Protein AF-H6WQH8-F1 (afdb_monomer)

Sequence (105 aa):
RYPVLLTPTEKQMARDVCSAFRQMVCGFDLLRCDGRSYVCDVNGWSFVKNSYKYYDDAACILRKIFLDAKAPHLSSTIPPTLPWKSKEPDQSTEGLTRQGSGIIG

Secondary structure (DSSP, 8-state):
----PPPHHHHHHHHHHHHHHT-SS-EEEEEEETTEEEEEEEEES---SS-HHHHHHHHHHHHHHHHHHH-HHHHTTS-SS-TTGGGS-----------------

InterPro domains:
  IPR037446 Histidine acid phosphatase, VIP1 family [PTHR12750] (1-88)

Foldseek 3Di:
DDDDDDDPVVVVVVVCLCVVVVAPAWDWDWDADPNDIDTDGTPGHDADPPDPVRVQVVVLVVVLVCCVVPPVVVSVVPDSHDPVVVPDDDPPPDDDDDDDDDDDD

Organism: Lolium perenne (NCBI:txid4522)

pLDDT: mean 83.31, std 20.84, range [34.81, 98.25]

Solvent-accessible surface area (backbone atoms only — not comparable to full-atom values): 7019 Å² total; per-residue (Å²): 134,82,91,80,82,75,51,76,67,54,49,49,50,52,52,50,51,29,61,75,70,71,30,96,52,56,34,67,43,76,48,78,56,96,96,40,77,42,81,78,46,77,73,37,81,56,79,88,76,97,41,69,69,56,54,52,54,50,50,38,51,52,51,48,55,51,24,57,74,75,37,50,81,49,48,81,69,49,74,78,70,59,85,79,66,80,74,65,83,84,78,77,82,77,82,85,81,89,78,88,75,88,86,80,136

Structure (mmCIF, N/CA/C/O backbone):
data_AF-H6WQH8-F1
#
_entry.id   AF-H6WQH8-F1
#
loop_
_atom_site.group_PDB
_atom_site.id
_atom_site.type_symbol
_atom_site.label_atom_id
_atom_site.label_alt_id
_atom_site.label_comp_id
_atom_site.label_asym_id
_atom_site.label_entity_id
_atom_site.label_seq_id
_atom_site.pdbx_PDB_ins_code
_atom_site.Cartn_x
_atom_site.Cartn_y
_atom_site.Cartn_z
_atom_site.occupancy
_atom_site.B_iso_or_equiv
_atom_site.auth_seq_id
_atom_site.auth_comp_id
_atom_site.auth_asym_id
_atom_site.auth_atom_id
_atom_site.pdbx_PDB_model_num
ATOM 1 N N . ARG A 1 1 ? -6.560 14.802 7.212 1.00 59.34 1 ARG A N 1
ATOM 2 C CA . ARG A 1 1 ? -6.558 13.388 7.670 1.00 59.34 1 ARG A CA 1
ATOM 3 C C . ARG A 1 1 ? -5.519 13.268 8.772 1.00 59.34 1 ARG A C 1
ATOM 5 O O . ARG A 1 1 ? -4.443 13.823 8.598 1.00 59.34 1 ARG A O 1
ATOM 12 N N . TYR A 1 2 ? -5.845 12.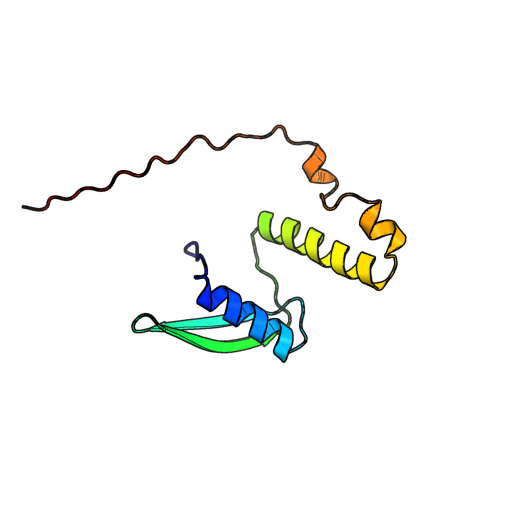605 9.879 1.00 70.31 2 TYR A N 1
ATOM 13 C CA . TYR A 1 2 ? -4.882 12.359 10.953 1.00 70.31 2 TYR A CA 1
ATOM 14 C C . TYR A 1 2 ? -3.837 11.326 10.512 1.00 70.31 2 TYR A C 1
ATOM 16 O O . TYR A 1 2 ? -4.180 10.430 9.734 1.00 70.31 2 TYR A O 1
ATOM 24 N N . PRO A 1 3 ? -2.576 11.445 10.960 1.00 82.00 3 PRO A N 1
ATOM 25 C CA . PRO A 1 3 ? -1.567 10.434 10.687 1.00 82.00 3 PRO A CA 1
ATOM 26 C C . PRO A 1 3 ? -1.977 9.116 11.348 1.00 82.00 3 PRO A C 1
ATOM 28 O O . PRO A 1 3 ? -2.326 9.079 12.527 1.00 82.00 3 PRO A O 1
ATOM 31 N N . VAL A 1 4 ? -1.940 8.031 10.578 1.00 90.44 4 VAL A N 1
ATOM 32 C CA . VAL A 1 4 ? -2.248 6.685 11.066 1.00 90.44 4 VAL A CA 1
ATOM 33 C C . VAL A 1 4 ? -0.998 5.835 10.934 1.00 90.44 4 VAL A C 1
ATOM 35 O O . VAL A 1 4 ? -0.466 5.661 9.840 1.00 90.44 4 VAL A O 1
ATOM 38 N N . LEU A 1 5 ? -0.546 5.287 12.058 1.00 94.12 5 LEU A N 1
ATOM 39 C CA . LEU A 1 5 ? 0.450 4.227 12.083 1.00 94.12 5 LEU A CA 1
ATOM 40 C C . LEU A 1 5 ? -0.273 2.891 12.257 1.00 94.12 5 LEU A C 1
ATOM 42 O O . LEU A 1 5 ? -1.145 2.749 13.120 1.00 94.12 5 LEU A O 1
ATOM 46 N N . LEU A 1 6 ? 0.071 1.926 11.407 1.00 96.00 6 LEU A N 1
ATOM 47 C CA . LEU A 1 6 ? -0.412 0.556 11.534 1.00 96.00 6 LEU A CA 1
ATOM 48 C C . LEU A 1 6 ? 0.352 -0.160 12.650 1.00 96.00 6 LEU A C 1
ATOM 50 O O . LEU A 1 6 ? 1.584 -0.079 12.729 1.00 96.00 6 LEU A O 1
ATOM 54 N N . THR A 1 7 ? -0.380 -0.896 13.478 1.00 96.88 7 THR A N 1
ATOM 55 C CA . THR A 1 7 ? 0.195 -1.8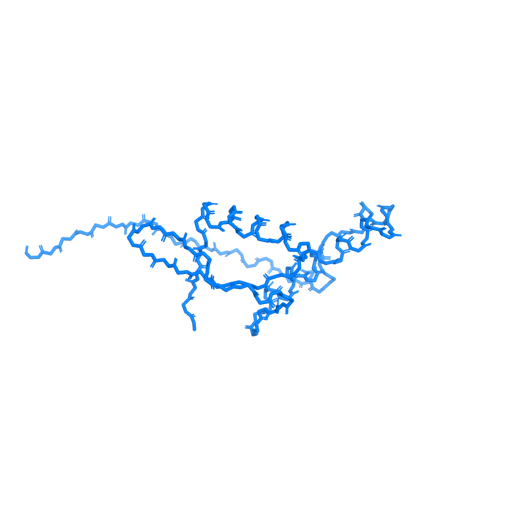43 14.441 1.00 96.88 7 THR A CA 1
ATOM 56 C C . THR A 1 7 ? 0.886 -3.006 13.710 1.00 96.88 7 THR A C 1
ATOM 58 O O . THR A 1 7 ? 0.644 -3.216 12.517 1.00 96.88 7 THR A O 1
ATOM 61 N N . PRO A 1 8 ? 1.743 -3.800 14.380 1.00 97.44 8 PRO A N 1
ATOM 62 C CA . PRO A 1 8 ? 2.341 -4.989 13.767 1.00 97.44 8 PRO A CA 1
ATOM 63 C C . PRO A 1 8 ? 1.302 -5.958 13.184 1.00 97.44 8 PRO A C 1
ATOM 65 O O . PRO A 1 8 ? 1.484 -6.444 12.069 1.00 97.44 8 PRO A O 1
ATOM 68 N N . THR A 1 9 ? 0.186 -6.164 13.888 1.00 97.06 9 THR A N 1
ATOM 69 C CA . THR A 1 9 ? -0.928 -7.003 13.427 1.00 97.06 9 THR A CA 1
ATOM 70 C C . THR A 1 9 ? -1.553 -6.451 12.150 1.00 97.06 9 THR A C 1
ATOM 72 O O . THR A 1 9 ? -1.711 -7.176 11.176 1.00 97.06 9 THR A O 1
ATOM 75 N N . GLU A 1 10 ? -1.838 -5.151 12.097 1.00 98.19 10 GLU A N 1
ATOM 76 C CA . GLU A 1 10 ? -2.435 -4.527 10.908 1.00 98.19 10 GLU A CA 1
ATOM 77 C C . GLU A 1 10 ? -1.477 -4.497 9.712 1.00 98.19 10 GLU A C 1
ATOM 79 O O . GLU A 1 10 ? -1.911 -4.600 8.567 1.00 98.19 10 GLU A O 1
ATOM 84 N N . LYS A 1 11 ? -0.163 -4.401 9.952 1.00 97.88 11 LYS A N 1
ATOM 85 C CA . LYS A 1 11 ? 0.849 -4.565 8.896 1.00 97.88 11 LYS A CA 1
ATOM 86 C C . LYS A 1 11 ? 0.842 -5.984 8.329 1.00 97.88 11 LYS A C 1
ATOM 88 O O . LYS A 1 11 ? 1.008 -6.146 7.122 1.00 97.88 11 LYS A O 1
ATOM 93 N N . GLN A 1 12 ? 0.652 -6.995 9.178 1.00 98.25 12 GLN A N 1
ATOM 94 C CA . GLN A 1 12 ? 0.497 -8.372 8.717 1.00 98.25 12 GLN A CA 1
ATOM 95 C C . GLN A 1 12 ? -0.796 -8.533 7.907 1.00 98.25 12 GLN A C 1
ATOM 97 O O . GLN A 1 12 ? -0.735 -9.055 6.801 1.00 98.25 12 GLN A O 1
ATOM 102 N N . MET A 1 13 ? -1.917 -7.963 8.366 1.00 98.25 13 MET A N 1
ATOM 103 C CA . MET A 1 13 ? -3.170 -7.937 7.595 1.00 98.25 13 MET A CA 1
ATOM 104 C C . MET A 1 13 ? -2.980 -7.290 6.215 1.00 98.25 13 MET A C 1
ATOM 106 O O . MET A 1 13 ? -3.429 -7.839 5.215 1.00 98.25 13 MET A O 1
ATOM 110 N N . ALA A 1 14 ? -2.263 -6.163 6.132 1.00 97.81 14 ALA A N 1
ATOM 111 C CA . ALA A 1 14 ? -1.952 -5.512 4.858 1.00 97.81 14 ALA A CA 1
ATOM 112 C C . ALA A 1 14 ? -1.153 -6.430 3.912 1.00 97.81 14 ALA A C 1
ATOM 114 O O . ALA A 1 14 ? -1.451 -6.505 2.721 1.00 97.81 14 ALA A O 1
ATOM 115 N N . ARG A 1 15 ? -0.156 -7.159 4.439 1.00 97.44 15 ARG A N 1
ATOM 116 C CA . ARG A 1 15 ? 0.617 -8.150 3.671 1.00 97.44 15 ARG A CA 1
ATOM 117 C C . ARG A 1 15 ? -0.274 -9.283 3.161 1.00 97.44 15 ARG A C 1
ATOM 119 O O . ARG A 1 15 ? -0.137 -9.678 2.000 1.00 97.44 15 ARG A O 1
ATOM 126 N N . ASP A 1 16 ? -1.157 -9.791 4.013 1.00 98.06 16 ASP A N 1
ATOM 127 C CA . ASP A 1 16 ? -2.051 -10.899 3.682 1.00 98.06 16 ASP A CA 1
ATOM 128 C C . ASP A 1 16 ? -3.049 -10.483 2.593 1.00 98.06 16 ASP A C 1
ATOM 130 O O . ASP A 1 16 ? -3.214 -11.214 1.620 1.00 98.06 16 ASP A O 1
ATOM 134 N N . VAL A 1 17 ? -3.620 -9.272 2.675 1.00 98.06 17 VAL A N 1
ATOM 135 C CA . VAL A 1 17 ? -4.493 -8.705 1.630 1.00 98.06 17 VAL A CA 1
ATOM 136 C C . VAL A 1 17 ? -3.749 -8.586 0.295 1.00 98.06 17 VAL A C 1
ATOM 138 O O . VAL A 1 17 ? -4.204 -9.144 -0.703 1.00 98.06 17 VAL A O 1
ATOM 141 N N . CYS A 1 18 ? -2.575 -7.943 0.251 1.00 96.88 18 CYS A N 1
ATOM 142 C CA . CYS A 1 18 ? -1.816 -7.809 -1.002 1.00 96.88 18 CYS A CA 1
ATOM 143 C C . CYS A 1 18 ? -1.489 -9.174 -1.637 1.00 96.88 18 CYS A C 1
ATOM 145 O O . CYS A 1 18 ? -1.567 -9.333 -2.858 1.00 96.88 18 CYS A O 1
ATOM 147 N N . SER A 1 19 ? -1.148 -10.168 -0.808 1.00 96.56 19 SER A N 1
ATOM 148 C CA . SER A 1 19 ? -0.797 -11.520 -1.259 1.00 96.56 19 SER A CA 1
ATOM 149 C C . SER A 1 19 ? -2.018 -12.297 -1.756 1.00 96.56 19 SER A C 1
ATOM 151 O O . SER A 1 19 ? -1.960 -12.913 -2.821 1.00 96.56 19 SER A O 1
ATOM 153 N N . ALA A 1 20 ? -3.135 -12.237 -1.025 1.00 97.88 20 ALA A N 1
ATOM 154 C CA . ALA A 1 20 ? -4.372 -12.938 -1.359 1.00 97.88 20 ALA A CA 1
ATOM 155 C C . ALA A 1 20 ? -4.979 -12.437 -2.677 1.00 97.88 20 ALA A C 1
ATOM 157 O O . ALA A 1 20 ? -5.369 -13.241 -3.523 1.00 97.88 20 ALA A O 1
ATOM 158 N N . PHE A 1 21 ? -4.992 -11.118 -2.888 1.00 97.19 21 PHE A N 1
ATOM 159 C CA . PHE A 1 21 ? -5.546 -10.499 -4.097 1.00 97.19 21 PHE A CA 1
ATOM 160 C C . PHE A 1 21 ? -4.537 -10.395 -5.249 1.00 97.19 21 PHE A C 1
ATOM 162 O O . PHE A 1 21 ? -4.905 -9.993 -6.351 1.00 97.19 21 PHE A O 1
ATOM 169 N N . ARG A 1 22 ? -3.271 -10.780 -5.022 1.00 96.12 22 ARG A N 1
ATOM 170 C CA . ARG A 1 22 ? -2.168 -10.697 -5.998 1.00 96.12 22 ARG A CA 1
ATOM 171 C C . ARG A 1 22 ? -1.992 -9.293 -6.581 1.00 96.12 22 ARG A C 1
ATOM 173 O O . ARG A 1 22 ? -1.684 -9.123 -7.761 1.00 96.12 22 ARG A O 1
ATOM 180 N N . GLN A 1 23 ? -2.177 -8.281 -5.741 1.00 95.38 23 GLN A N 1
ATOM 181 C CA . GLN A 1 23 ? -2.076 -6.877 -6.118 1.00 95.38 23 GLN A CA 1
ATOM 182 C C . GLN A 1 23 ? -0.977 -6.213 -5.292 1.00 95.38 23 GLN A C 1
ATOM 184 O O . GLN A 1 23 ? -1.117 -5.999 -4.093 1.00 95.38 23 GLN A O 1
ATOM 189 N N . MET A 1 24 ? 0.136 -5.884 -5.956 1.00 92.56 24 MET A N 1
ATOM 190 C CA . MET A 1 24 ? 1.297 -5.243 -5.317 1.00 92.56 24 MET A CA 1
ATOM 191 C C . MET A 1 24 ? 1.002 -3.808 -4.862 1.00 92.56 24 MET A C 1
ATOM 193 O O . MET A 1 24 ? 1.599 -3.329 -3.902 1.00 92.56 24 MET A O 1
ATOM 197 N N . VAL A 1 25 ? 0.081 -3.131 -5.551 1.00 96.38 25 VAL A N 1
ATOM 198 C CA . VAL A 1 25 ? -0.489 -1.843 -5.147 1.00 96.38 25 VAL A CA 1
ATOM 199 C C . VAL A 1 25 ? -1.954 -2.104 -4.829 1.00 96.38 25 VAL A C 1
ATOM 201 O O . VAL A 1 25 ? -2.740 -2.356 -5.741 1.00 96.38 25 VAL A O 1
ATOM 204 N N . CYS A 1 26 ? -2.301 -2.095 -3.543 1.00 97.81 26 CYS A N 1
ATOM 205 C CA . CYS A 1 26 ? -3.634 -2.456 -3.075 1.00 97.81 26 CYS A CA 1
ATOM 206 C C . CYS A 1 26 ? -4.106 -1.505 -1.970 1.00 97.81 26 CYS A C 1
ATOM 208 O O . CYS A 1 26 ? -3.421 -1.318 -0.965 1.00 97.81 26 CYS A O 1
ATOM 210 N N . GLY A 1 27 ? -5.287 -0.922 -2.155 1.00 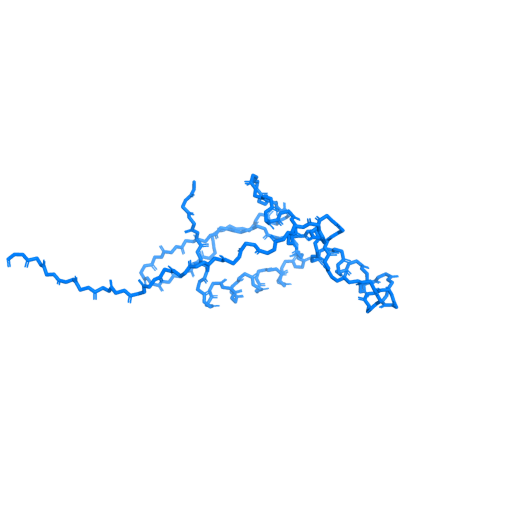97.75 27 GLY A N 1
ATOM 211 C CA . GLY A 1 27 ? -6.033 -0.190 -1.142 1.00 97.75 27 GLY A CA 1
ATOM 212 C C . GLY A 1 27 ? -7.088 -1.080 -0.494 1.00 97.75 27 GLY A C 1
ATOM 213 O O . GLY A 1 27 ? -7.746 -1.873 -1.168 1.00 97.75 27 GLY A O 1
ATOM 214 N N . PHE A 1 28 ? -7.256 -0.933 0.814 1.00 98.12 28 PHE A N 1
ATOM 215 C CA . PHE A 1 28 ? -8.283 -1.600 1.606 1.00 98.12 28 PHE A CA 1
ATOM 216 C C . PHE A 1 28 ? -8.649 -0.712 2.798 1.00 98.12 28 PHE A C 1
ATOM 218 O O . PHE A 1 28 ? -7.824 0.097 3.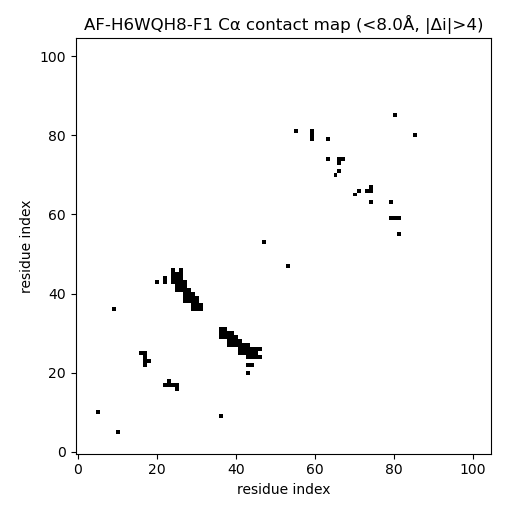238 1.00 98.12 28 PHE A O 1
ATOM 225 N N . ASP A 1 29 ? -9.857 -0.886 3.321 1.00 97.62 29 ASP A N 1
ATOM 226 C CA . ASP A 1 29 ? -10.343 -0.147 4.481 1.00 97.62 29 ASP A CA 1
ATOM 227 C C . ASP A 1 29 ? -10.340 -1.023 5.731 1.00 97.62 29 ASP A C 1
ATOM 229 O O . ASP A 1 29 ? -10.627 -2.223 5.694 1.00 97.62 29 ASP A O 1
ATOM 233 N N . LEU A 1 30 ? -9.993 -0.394 6.854 1.00 97.00 30 LEU A N 1
ATOM 234 C CA . LEU A 1 30 ? -9.818 -1.045 8.141 1.00 97.00 30 LEU A CA 1
ATOM 235 C C . LEU A 1 30 ? -10.678 -0.366 9.208 1.00 97.00 30 LEU A C 1
ATOM 237 O O . LEU A 1 30 ? -10.550 0.835 9.452 1.00 97.00 30 LEU A O 1
ATOM 241 N N . LEU A 1 31 ? -11.493 -1.156 9.900 1.00 96.94 31 LEU A N 1
ATOM 242 C CA . LEU A 1 31 ? -12.246 -0.743 11.079 1.00 96.94 31 LEU A CA 1
ATOM 243 C C . LEU A 1 31 ? -11.508 -1.178 12.343 1.00 96.94 31 LEU A C 1
ATOM 245 O O . LEU A 1 31 ? -11.138 -2.343 12.476 1.00 96.94 31 LEU A O 1
ATOM 249 N N . ARG A 1 32 ? -11.320 -0.250 13.285 1.00 97.12 32 ARG A N 1
ATOM 250 C CA . ARG A 1 32 ? -10.747 -0.513 14.614 1.00 97.12 32 ARG A CA 1
ATOM 251 C C . ARG A 1 32 ? -11.860 -0.456 15.658 1.00 97.12 32 ARG A C 1
ATOM 253 O O . ARG A 1 32 ? -12.493 0.586 15.799 1.00 97.12 32 ARG A O 1
ATOM 260 N N . CYS A 1 33 ? -12.096 -1.549 16.377 1.00 96.00 33 CYS A N 1
ATOM 261 C CA . CYS A 1 33 ? -13.145 -1.654 17.395 1.00 96.00 33 CYS A CA 1
ATOM 262 C C . CYS A 1 33 ? -12.702 -2.615 18.505 1.00 96.00 33 CYS A C 1
ATOM 264 O O . CYS A 1 33 ? -12.176 -3.688 18.211 1.00 96.00 33 CYS A O 1
ATOM 266 N N . ASP A 1 34 ? -12.865 -2.210 19.768 1.00 94.50 34 ASP A N 1
ATOM 267 C CA . ASP A 1 34 ? -12.545 -3.008 20.962 1.00 94.50 34 ASP A CA 1
ATOM 268 C C . ASP A 1 34 ? -11.141 -3.638 20.945 1.00 94.50 34 ASP A C 1
ATOM 270 O O . ASP A 1 34 ? -10.942 -4.818 21.234 1.00 94.50 34 ASP A O 1
ATOM 274 N N . GLY A 1 35 ? -10.142 -2.842 20.547 1.00 93.75 35 GLY A N 1
ATOM 275 C CA . GLY A 1 35 ? -8.744 -3.282 20.461 1.00 93.75 35 GLY A CA 1
ATOM 276 C C . GLY A 1 35 ? -8.452 -4.265 19.321 1.00 93.75 35 GLY A C 1
ATOM 277 O O . GLY A 1 35 ? -7.356 -4.820 19.261 1.00 93.75 35 GLY A O 1
ATOM 278 N N . ARG A 1 36 ? -9.409 -4.483 18.414 1.00 95.06 36 ARG A N 1
ATOM 279 C CA . ARG A 1 36 ? -9.289 -5.356 17.242 1.00 95.06 36 ARG A CA 1
ATOM 280 C C . ARG A 1 36 ? -9.411 -4.558 15.952 1.00 95.06 36 ARG A C 1
ATOM 282 O O . ARG A 1 36 ? -9.959 -3.456 15.936 1.00 95.06 36 ARG A O 1
ATOM 289 N N . SER A 1 37 ? -8.929 -5.157 14.871 1.00 97.88 37 SER A N 1
ATOM 290 C CA . SER A 1 37 ? -8.917 -4.557 13.542 1.00 97.88 37 SER A CA 1
ATOM 291 C C . SER A 1 37 ? -9.561 -5.508 12.535 1.00 97.88 37 SER A C 1
ATOM 293 O O . SER A 1 37 ? -9.262 -6.701 12.536 1.00 97.88 37 SER A O 1
ATOM 295 N N . TYR A 1 38 ? -10.429 -4.980 11.674 1.00 97.62 38 TYR A N 1
ATOM 296 C CA . TYR A 1 38 ? -11.199 -5.740 10.687 1.00 97.62 38 TYR A CA 1
ATOM 297 C C . TYR A 1 38 ? -11.076 -5.081 9.317 1.00 97.62 38 TYR A C 1
ATOM 299 O O . TYR A 1 38 ? -11.284 -3.875 9.202 1.00 97.62 38 TYR A O 1
ATOM 307 N N . VAL A 1 39 ? -10.755 -5.855 8.280 1.00 97.69 39 VAL A N 1
ATOM 308 C CA . VAL A 1 39 ? -10.838 -5.367 6.895 1.00 97.69 39 VAL A CA 1
ATOM 309 C C . VAL A 1 39 ? -12.307 -5.377 6.489 1.00 97.69 39 VAL A C 1
ATOM 311 O O . VAL A 1 39 ? -12.944 -6.425 6.568 1.00 97.69 39 VAL A O 1
ATOM 314 N N . CYS A 1 40 ? -12.848 -4.228 6.090 1.00 97.44 40 CYS A N 1
ATOM 315 C CA . CYS A 1 40 ? -14.252 -4.110 5.682 1.00 97.44 40 CYS A CA 1
ATOM 316 C C . CYS A 1 40 ? -14.436 -3.925 4.174 1.00 97.44 40 CYS A C 1
ATOM 318 O O . CYS A 1 40 ? -15.525 -4.187 3.673 1.00 97.44 40 CYS A O 1
ATOM 320 N N . ASP A 1 41 ? -13.395 -3.489 3.462 1.00 98.19 41 ASP A N 1
ATOM 321 C CA . ASP A 1 41 ? -13.433 -3.285 2.015 1.00 98.19 41 ASP A CA 1
ATOM 322 C C . ASP A 1 41 ? -12.044 -3.484 1.392 1.00 98.19 41 ASP A C 1
ATOM 324 O O . ASP A 1 41 ? -11.032 -3.137 2.005 1.00 98.19 41 ASP A O 1
ATOM 328 N N . VAL A 1 42 ? -11.990 -4.031 0.176 1.00 97.88 42 VAL A N 1
ATOM 329 C CA . VAL A 1 42 ? -10.763 -4.211 -0.615 1.00 97.88 42 VAL A CA 1
ATOM 330 C C . VAL A 1 42 ? -10.992 -3.612 -1.999 1.00 97.88 42 VAL A C 1
ATOM 332 O O . VAL A 1 42 ? -11.666 -4.187 -2.847 1.00 97.88 42 VAL A O 1
ATOM 335 N N . ASN A 1 43 ? -10.374 -2.458 -2.229 1.00 96.69 43 ASN A N 1
ATOM 336 C CA . ASN A 1 43 ? -10.561 -1.635 -3.425 1.00 96.69 43 ASN A CA 1
ATOM 337 C C . ASN A 1 43 ? -9.629 -2.026 -4.584 1.00 96.69 43 ASN A C 1
ATOM 339 O O . ASN A 1 43 ? -9.846 -1.648 -5.735 1.00 96.69 43 ASN A O 1
ATOM 343 N N . GLY A 1 44 ? -8.548 -2.740 -4.277 1.00 96.06 44 GLY A N 1
ATOM 344 C CA . GLY A 1 44 ? -7.500 -3.083 -5.226 1.00 96.06 44 GLY A CA 1
ATOM 345 C C . GLY A 1 44 ? -6.629 -1.896 -5.623 1.00 96.06 44 GLY A C 1
ATOM 346 O O . GLY A 1 44 ? -6.161 -1.168 -4.749 1.00 96.06 44 GLY A O 1
ATOM 347 N N . TRP A 1 45 ? -6.344 -1.701 -6.914 1.00 96.44 45 TRP A N 1
ATOM 348 C CA . TRP A 1 45 ? -5.355 -0.705 -7.349 1.00 96.44 45 TRP A CA 1
ATOM 349 C C . TRP A 1 45 ? -5.730 0.723 -6.925 1.00 96.44 45 TRP A C 1
ATOM 351 O O . TRP A 1 45 ? -6.658 1.328 -7.461 1.00 96.44 45 TRP A O 1
ATOM 361 N N . SER A 1 46 ? -4.963 1.295 -5.992 1.00 96.69 46 SER A N 1
ATOM 362 C CA . SER A 1 46 ? -5.200 2.635 -5.452 1.00 96.69 46 SER A CA 1
ATOM 363 C C . SER A 1 46 ? -3.899 3.309 -5.009 1.00 96.69 46 SER A C 1
ATOM 365 O O . SER A 1 46 ? -3.000 2.659 -4.476 1.00 96.69 46 SER A O 1
ATOM 367 N N . PHE A 1 47 ? -3.800 4.628 -5.210 1.00 97.12 47 PHE A N 1
ATOM 368 C CA . PHE A 1 47 ? -2.669 5.448 -4.765 1.00 97.12 47 PHE A CA 1
ATOM 369 C C . PHE A 1 47 ? -3.090 6.475 -3.711 1.00 97.12 47 PHE A C 1
ATOM 371 O O . PHE A 1 47 ? -4.155 7.093 -3.797 1.00 97.12 47 PHE A O 1
ATOM 378 N N . VAL A 1 48 ? -2.203 6.714 -2.741 1.00 95.56 48 VAL A N 1
ATOM 379 C CA . VAL A 1 48 ? -2.342 7.827 -1.795 1.00 95.56 48 VAL A CA 1
ATOM 380 C C . VAL A 1 48 ? -2.181 9.142 -2.552 1.00 95.56 48 VAL A C 1
ATOM 382 O O . VAL A 1 48 ? -1.293 9.281 -3.386 1.00 95.56 48 VAL A O 1
ATOM 385 N N . LYS A 1 49 ? -3.036 10.119 -2.249 1.00 94.06 49 LYS A N 1
ATOM 386 C CA . LYS A 1 49 ? -3.003 11.458 -2.848 1.00 94.06 49 LYS A CA 1
ATOM 387 C C . LYS A 1 49 ? -2.287 12.443 -1.927 1.00 94.06 49 LYS A C 1
ATOM 389 O O . LYS A 1 49 ? -2.364 12.320 -0.706 1.00 94.06 49 LYS A O 1
ATOM 394 N N . ASN A 1 50 ? -1.670 13.458 -2.525 1.00 94.25 50 ASN A N 1
ATOM 395 C CA . ASN A 1 50 ? -1.081 14.619 -1.847 1.00 94.25 50 ASN A CA 1
ATOM 396 C C . ASN A 1 50 ? 0.026 14.269 -0.835 1.00 94.25 50 ASN A C 1
ATOM 398 O O . ASN A 1 50 ? 0.165 14.937 0.185 1.00 94.25 50 ASN A O 1
ATOM 402 N N . SER A 1 51 ? 0.813 13.222 -1.101 1.00 93.88 51 SER A N 1
ATOM 403 C CA . SER A 1 51 ? 1.956 12.844 -0.263 1.00 93.88 51 SER A CA 1
ATOM 404 C C . SER A 1 51 ? 3.186 12.580 -1.126 1.00 93.88 51 SER A C 1
ATOM 406 O O . SER A 1 51 ? 3.318 11.512 -1.718 1.00 93.88 51 SER A O 1
ATOM 408 N N . TYR A 1 52 ? 4.107 13.549 -1.175 1.00 93.12 52 TYR A N 1
ATOM 409 C CA . TYR A 1 52 ? 5.367 13.418 -1.918 1.00 93.12 52 TYR A CA 1
ATOM 410 C C . TYR A 1 52 ? 6.209 12.241 -1.428 1.00 93.12 52 TYR A C 1
ATOM 412 O O . TYR A 1 52 ? 6.718 11.471 -2.235 1.00 93.12 52 TYR A O 1
ATOM 420 N N . LYS A 1 53 ? 6.262 12.026 -0.107 1.00 91.75 53 LYS A N 1
ATOM 421 C CA . LYS A 1 53 ? 6.949 10.866 0.465 1.00 91.75 53 LYS A CA 1
ATOM 422 C C . LYS A 1 53 ? 6.359 9.544 -0.031 1.00 91.75 53 LYS A C 1
ATOM 424 O O . LYS A 1 53 ? 7.116 8.637 -0.352 1.00 91.75 53 LYS A O 1
ATOM 429 N N . TYR A 1 54 ? 5.031 9.438 -0.121 1.00 95.06 54 TYR A N 1
ATOM 430 C CA . TYR A 1 54 ? 4.404 8.241 -0.680 1.00 95.06 54 TYR A CA 1
ATOM 431 C C . TYR A 1 54 ? 4.788 8.037 -2.145 1.00 95.06 54 TYR A C 1
ATOM 433 O O . TYR A 1 54 ? 5.104 6.917 -2.529 1.00 95.06 54 TYR A O 1
ATOM 441 N N . TYR A 1 55 ? 4.773 9.099 -2.955 1.00 94.94 55 TYR A N 1
ATOM 442 C CA . TYR A 1 55 ? 5.149 9.005 -4.366 1.00 94.94 55 TYR A CA 1
ATOM 443 C C . TYR A 1 55 ? 6.590 8.525 -4.534 1.00 94.94 55 TYR A C 1
ATOM 445 O O . TYR A 1 55 ? 6.834 7.615 -5.325 1.00 94.94 55 TYR A O 1
ATOM 453 N N . ASP A 1 56 ? 7.516 9.071 -3.745 1.00 94.38 56 ASP A N 1
ATOM 454 C CA . ASP A 1 56 ? 8.913 8.652 -3.750 1.00 94.38 56 ASP A CA 1
ATOM 455 C C . ASP A 1 56 ? 9.070 7.176 -3.349 1.00 94.38 56 ASP A C 1
ATOM 457 O O . ASP A 1 56 ? 9.696 6.385 -4.060 1.00 94.38 56 ASP A O 1
ATOM 461 N N . ASP A 1 57 ? 8.479 6.786 -2.217 1.00 93.81 57 ASP A N 1
ATOM 462 C CA . ASP A 1 57 ? 8.588 5.425 -1.686 1.00 93.81 57 ASP A CA 1
ATOM 463 C C . ASP A 1 57 ? 7.938 4.407 -2.647 1.00 93.81 57 ASP A C 1
ATOM 465 O O . ASP A 1 57 ? 8.524 3.365 -2.951 1.00 93.81 57 ASP A O 1
ATOM 469 N N . ALA A 1 58 ? 6.756 4.721 -3.191 1.00 95.25 58 ALA A N 1
ATOM 470 C CA . ALA A 1 58 ? 6.055 3.868 -4.147 1.00 95.25 58 ALA A CA 1
ATOM 471 C C . ALA A 1 58 ? 6.834 3.725 -5.462 1.00 95.25 58 ALA A C 1
ATOM 473 O O . ALA A 1 58 ? 6.967 2.612 -5.972 1.00 95.25 58 ALA A O 1
ATOM 474 N N . ALA A 1 59 ? 7.391 4.818 -5.997 1.00 94.94 59 ALA A N 1
ATOM 475 C CA . ALA A 1 59 ? 8.209 4.780 -7.207 1.00 94.94 59 ALA A CA 1
ATOM 476 C C . ALA A 1 59 ? 9.474 3.932 -7.008 1.00 94.94 59 ALA A C 1
ATOM 478 O O . ALA A 1 59 ? 9.810 3.121 -7.871 1.00 94.94 59 ALA A O 1
ATOM 479 N N . CYS A 1 60 ? 10.141 4.071 -5.859 1.00 93.50 60 CYS A N 1
ATOM 480 C CA . CYS A 1 60 ? 11.293 3.256 -5.481 1.00 93.50 60 CYS A CA 1
ATOM 481 C C . CYS A 1 60 ? 10.950 1.754 -5.463 1.00 93.50 60 CYS A C 1
ATOM 483 O O . CYS A 1 60 ? 11.629 0.950 -6.110 1.00 93.50 60 CYS A O 1
ATOM 485 N N . ILE A 1 61 ? 9.860 1.380 -4.786 1.00 94.06 61 ILE A N 1
ATOM 486 C CA . ILE A 1 61 ? 9.424 -0.017 -4.660 1.00 94.06 61 ILE A CA 1
ATOM 487 C C . ILE A 1 61 ? 9.004 -0.592 -6.018 1.00 94.06 61 ILE A C 1
ATOM 489 O O . ILE A 1 61 ? 9.459 -1.673 -6.391 1.00 94.06 61 ILE A O 1
ATOM 493 N N . LEU A 1 62 ? 8.179 0.124 -6.788 1.00 94.88 62 LEU A N 1
ATOM 494 C CA . LEU A 1 62 ? 7.729 -0.323 -8.112 1.00 94.88 62 LEU A CA 1
ATOM 495 C C . LEU A 1 62 ? 8.898 -0.501 -9.077 1.00 94.88 62 LEU A C 1
ATOM 497 O O . LEU A 1 62 ? 8.983 -1.512 -9.773 1.00 94.88 62 LEU A O 1
ATOM 501 N N . ARG A 1 63 ? 9.839 0.446 -9.077 1.00 93.81 63 ARG A N 1
ATOM 502 C CA . ARG A 1 63 ? 11.066 0.350 -9.865 1.00 93.81 63 ARG A CA 1
ATOM 503 C C . ARG A 1 63 ? 11.852 -0.908 -9.509 1.00 93.81 63 ARG A C 1
ATOM 505 O O . ARG A 1 63 ? 12.271 -1.623 -10.416 1.00 93.81 63 ARG A O 1
ATOM 512 N N . LYS A 1 64 ? 12.022 -1.198 -8.215 1.00 92.56 64 LYS A N 1
ATOM 513 C CA . LYS A 1 64 ? 12.684 -2.424 -7.762 1.00 92.56 64 LYS A CA 1
ATOM 514 C C . LYS A 1 64 ? 11.956 -3.674 -8.262 1.00 92.56 64 LYS A C 1
ATOM 516 O O . LYS A 1 64 ? 12.602 -4.535 -8.845 1.00 92.56 64 LYS A O 1
ATOM 521 N N . ILE A 1 65 ? 10.633 -3.740 -8.110 1.00 93.69 65 ILE A N 1
ATOM 522 C CA . ILE A 1 65 ? 9.816 -4.872 -8.581 1.00 93.69 65 ILE A CA 1
ATOM 523 C C . ILE A 1 65 ? 10.015 -5.104 -10.085 1.00 93.69 65 ILE A C 1
ATOM 525 O O . ILE A 1 65 ? 10.223 -6.236 -10.517 1.00 93.69 65 ILE A O 1
ATOM 529 N N . PHE A 1 66 ? 9.984 -4.043 -10.895 1.00 94.69 66 PHE A N 1
ATOM 530 C CA . PHE A 1 66 ? 10.172 -4.163 -12.340 1.00 94.69 66 PHE A CA 1
ATOM 531 C C . PHE A 1 66 ? 11.591 -4.583 -12.721 1.00 94.69 66 PHE A C 1
ATOM 533 O O . PHE A 1 66 ? 11.747 -5.432 -13.598 1.00 94.69 66 PHE A O 1
ATOM 540 N N . LEU A 1 67 ? 12.617 -4.034 -12.066 1.00 94.25 67 LEU A N 1
ATOM 541 C CA . LEU A 1 67 ? 14.003 -4.433 -12.310 1.00 94.25 67 LEU A CA 1
ATOM 542 C C . LEU A 1 67 ? 14.243 -5.884 -11.900 1.00 94.25 67 LEU A C 1
ATOM 544 O O . LEU A 1 67 ? 14.782 -6.639 -12.697 1.00 94.25 67 LEU A O 1
ATOM 548 N N . ASP A 1 68 ? 13.778 -6.305 -10.726 1.00 93.06 68 ASP A N 1
ATOM 549 C CA . ASP A 1 68 ? 13.880 -7.699 -10.281 1.00 93.06 68 ASP A CA 1
ATOM 550 C C . ASP A 1 68 ? 13.205 -8.652 -11.288 1.00 93.06 68 ASP A C 1
ATOM 552 O O . ASP A 1 68 ? 13.746 -9.710 -11.603 1.00 93.06 68 ASP A O 1
ATOM 556 N N . ALA A 1 69 ? 12.059 -8.255 -11.855 1.00 94.75 69 ALA A N 1
ATOM 557 C CA . ALA A 1 69 ? 11.303 -9.081 -12.795 1.00 94.75 69 ALA A CA 1
ATOM 558 C C . ALA A 1 69 ? 11.834 -9.073 -14.241 1.00 94.75 69 ALA A C 1
ATOM 560 O O . ALA A 1 69 ? 11.625 -10.048 -14.966 1.00 94.75 69 ALA A O 1
ATOM 561 N N . LYS A 1 70 ? 12.437 -7.972 -14.711 1.00 96.00 70 LYS A N 1
ATOM 562 C CA . LYS A 1 70 ? 12.774 -7.771 -16.139 1.00 96.00 70 LYS A CA 1
ATOM 563 C C . LYS A 1 70 ? 14.254 -7.543 -16.421 1.00 96.00 70 LYS A C 1
ATOM 565 O O . LYS A 1 70 ? 14.690 -7.790 -17.539 1.00 96.00 70 LYS A O 1
ATOM 570 N N . ALA A 1 71 ? 15.024 -7.091 -15.439 1.00 94.31 71 ALA A N 1
ATOM 571 C CA . ALA A 1 71 ? 16.449 -6.812 -15.574 1.00 94.31 71 ALA A CA 1
ATOM 572 C C . 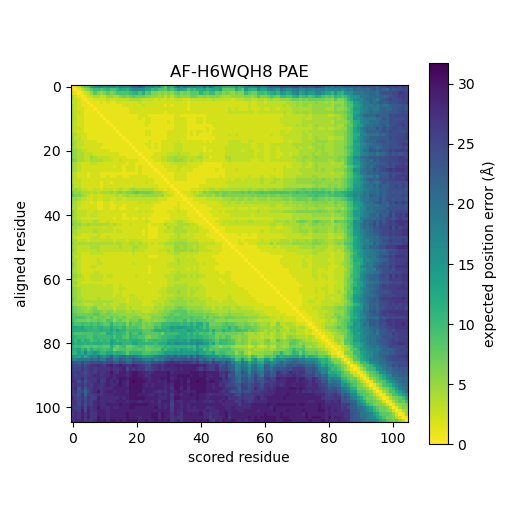ALA A 1 71 ? 17.181 -7.029 -14.233 1.00 94.31 71 ALA A C 1
ATOM 574 O O . ALA A 1 71 ? 17.727 -6.078 -13.666 1.00 94.31 71 ALA A O 1
ATOM 575 N N . PRO A 1 72 ? 17.215 -8.265 -13.700 1.00 91.19 72 PRO A N 1
ATOM 576 C CA . PRO A 1 72 ? 17.753 -8.532 -12.362 1.00 91.19 72 PRO A CA 1
ATOM 577 C C . PRO A 1 72 ? 19.234 -8.145 -12.228 1.00 91.19 72 PRO A C 1
ATOM 579 O O . PRO A 1 72 ? 19.659 -7.694 -11.168 1.00 91.19 72 PRO A O 1
ATOM 582 N N . HIS A 1 73 ? 19.998 -8.214 -13.325 1.00 90.62 73 HIS A N 1
ATOM 583 C CA . HIS A 1 73 ? 21.386 -7.741 -13.400 1.00 90.62 73 HIS A CA 1
ATOM 584 C C . HIS A 1 73 ? 21.533 -6.227 -13.145 1.00 90.62 73 HIS A C 1
ATOM 586 O O . HIS A 1 73 ? 22.572 -5.769 -12.671 1.00 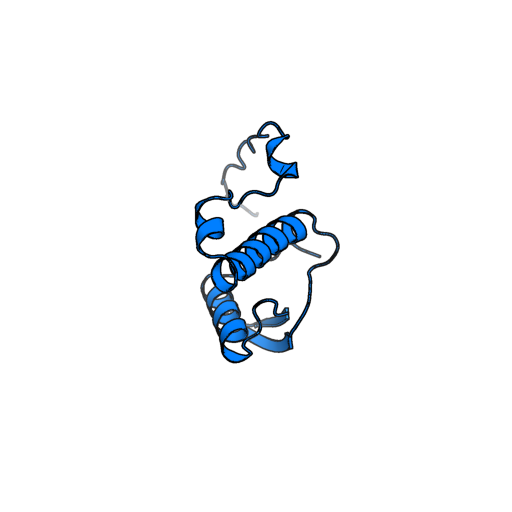90.62 73 HIS A O 1
ATOM 592 N N . LEU A 1 74 ? 20.495 -5.436 -13.436 1.00 89.62 74 LEU A N 1
ATOM 593 C CA . LEU A 1 74 ? 20.466 -4.001 -13.152 1.00 89.62 74 LEU A CA 1
ATOM 594 C C . LEU A 1 74 ? 19.958 -3.694 -11.744 1.00 89.62 74 LEU A C 1
ATOM 596 O O . LEU A 1 74 ? 20.313 -2.654 -11.200 1.00 89.62 74 LEU A O 1
ATOM 600 N N . SER A 1 75 ? 19.149 -4.569 -11.143 1.00 87.56 75 SER A N 1
ATOM 601 C CA . SER A 1 75 ? 18.587 -4.341 -9.804 1.00 87.56 75 SER A CA 1
ATOM 602 C C . SER A 1 75 ? 19.665 -4.225 -8.720 1.00 87.56 75 SER A C 1
ATOM 604 O O . SER A 1 75 ? 19.545 -3.409 -7.810 1.00 87.56 75 SER A O 1
ATOM 606 N N . SER A 1 76 ? 20.749 -4.995 -8.843 1.00 82.25 76 SER A N 1
ATOM 607 C CA . SER A 1 76 ? 21.914 -4.916 -7.950 1.00 82.25 76 SER A CA 1
ATOM 608 C C . SER A 1 76 ? 22.852 -3.751 -8.273 1.00 82.25 76 SER A C 1
ATOM 610 O O . SER A 1 76 ? 23.586 -3.297 -7.400 1.00 82.25 76 SER A O 1
ATOM 612 N N . THR A 1 77 ? 22.840 -3.279 -9.520 1.00 86.44 77 THR A N 1
ATOM 613 C CA . THR A 1 77 ? 23.795 -2.282 -10.019 1.00 86.44 77 THR A CA 1
ATOM 614 C C . THR A 1 77 ? 23.285 -0.860 -9.825 1.00 86.44 77 THR A C 1
ATOM 616 O O . THR A 1 77 ? 24.055 0.045 -9.508 1.00 86.44 77 THR A O 1
ATOM 619 N N . ILE A 1 78 ? 21.987 -0.633 -10.029 1.00 83.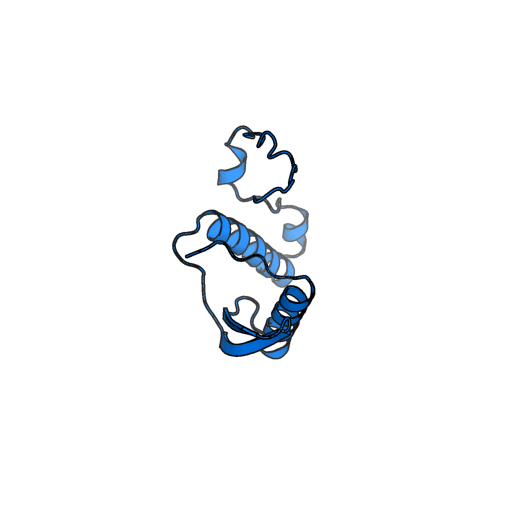75 78 ILE A N 1
ATOM 620 C CA . ILE A 1 78 ? 21.419 0.705 -9.930 1.00 83.75 78 ILE A CA 1
ATOM 621 C C . ILE A 1 78 ? 20.937 0.936 -8.494 1.00 83.75 78 ILE A C 1
ATOM 623 O O . ILE A 1 78 ? 20.123 0.148 -8.008 1.00 83.75 78 ILE A O 1
ATOM 627 N N . PRO A 1 79 ? 21.355 2.026 -7.822 1.00 83.44 79 PRO A N 1
ATOM 628 C CA . PRO A 1 79 ? 20.955 2.283 -6.448 1.00 83.44 79 PRO A CA 1
ATOM 629 C C . PRO A 1 79 ? 19.425 2.327 -6.294 1.00 83.44 79 PRO A C 1
ATOM 631 O O . PRO A 1 79 ? 18.705 2.726 -7.221 1.00 83.44 79 PRO A O 1
ATOM 634 N N . PRO A 1 80 ? 18.905 1.930 -5.119 1.00 76.12 80 PRO A N 1
ATOM 635 C CA . PRO A 1 80 ? 17.474 1.960 -4.841 1.00 76.12 80 PRO A CA 1
ATOM 636 C C . PRO A 1 80 ? 16.957 3.388 -4.612 1.00 76.12 80 PRO A C 1
ATOM 638 O O . PRO A 1 80 ? 15.756 3.588 -4.489 1.00 76.12 80 PRO A O 1
ATOM 641 N N . THR A 1 81 ? 17.827 4.395 -4.556 1.00 82.06 81 THR A N 1
ATOM 642 C CA . THR A 1 81 ? 17.438 5.788 -4.336 1.00 82.06 81 THR A CA 1
ATOM 643 C C . THR A 1 81 ? 16.952 6.455 -5.620 1.00 82.06 81 THR A C 1
ATOM 645 O O . THR A 1 81 ? 17.370 6.126 -6.732 1.00 82.06 81 THR A O 1
ATOM 648 N N . LEU A 1 82 ? 16.034 7.408 -5.467 1.00 82.94 82 LEU A N 1
ATOM 649 C CA . LEU A 1 82 ? 15.529 8.192 -6.588 1.00 82.94 82 LEU A CA 1
ATOM 650 C C . LEU A 1 82 ? 16.542 9.280 -6.980 1.00 82.94 82 LEU A C 1
ATOM 652 O O . LEU A 1 82 ? 17.134 9.889 -6.087 1.00 82.94 82 LEU A O 1
ATOM 656 N N . PRO A 1 83 ? 16.719 9.581 -8.283 1.00 77.94 83 PRO A N 1
ATOM 657 C CA . PRO A 1 83 ? 17.767 10.491 -8.760 1.00 77.94 83 PRO A CA 1
ATOM 658 C C . PRO A 1 83 ? 17.711 11.902 -8.159 1.00 77.94 83 PRO A C 1
ATOM 660 O O . PRO A 1 83 ? 18.743 12.555 -8.018 1.00 77.94 83 PRO A O 1
ATOM 663 N N . TRP A 1 84 ? 16.513 12.384 -7.808 1.00 78.94 84 TRP A N 1
ATOM 664 C CA . TRP A 1 84 ? 16.316 13.714 -7.225 1.00 78.94 84 TRP A CA 1
ATOM 665 C C . TRP A 1 84 ? 16.599 13.780 -5.721 1.00 78.94 84 TRP A C 1
ATOM 667 O O . TRP A 1 84 ? 16.835 14.872 -5.217 1.00 78.94 84 TRP A O 1
ATOM 677 N N . LYS A 1 85 ? 16.653 12.645 -5.006 1.00 69.12 85 LYS A N 1
ATOM 678 C CA . LYS A 1 85 ? 17.001 12.622 -3.573 1.00 69.12 85 LYS A CA 1
ATOM 679 C C . LYS A 1 85 ? 18.495 12.754 -3.295 1.00 69.12 85 LYS A C 1
ATOM 681 O O . LYS A 1 85 ? 18.873 13.075 -2.179 1.00 69.12 85 LYS A O 1
ATOM 686 N N . SER A 1 86 ? 19.352 12.564 -4.295 1.00 59.66 86 SER A N 1
ATOM 687 C CA . SER A 1 86 ? 20.808 12.686 -4.136 1.00 59.66 86 SER A CA 1
ATOM 688 C C . SER A 1 86 ? 21.304 14.135 -3.986 1.00 59.66 86 SER A C 1
ATOM 690 O O . SER A 1 86 ? 22.512 14.349 -3.956 1.00 59.66 86 SER A O 1
ATOM 692 N N . LYS A 1 87 ? 20.409 15.136 -3.954 1.00 52.38 87 LYS A N 1
ATOM 693 C CA . LYS A 1 87 ? 20.763 16.566 -3.986 1.00 52.38 87 LYS A CA 1
ATOM 694 C C . LYS A 1 87 ? 20.370 17.375 -2.743 1.00 52.38 87 LYS A C 1
ATOM 696 O O . LYS A 1 87 ? 20.652 18.569 -2.731 1.00 52.38 87 LYS A O 1
ATOM 701 N N . GLU A 1 88 ? 19.768 16.780 -1.715 1.00 51.12 88 GLU A N 1
ATOM 702 C CA . GLU A 1 88 ? 19.406 17.521 -0.496 1.00 51.12 88 GLU A CA 1
ATOM 703 C C . GLU A 1 88 ? 20.373 17.212 0.661 1.00 51.12 88 GLU A C 1
ATOM 705 O O . GLU A 1 88 ? 20.612 16.036 0.944 1.00 51.12 88 GLU A O 1
ATOM 710 N N . PRO A 1 89 ? 20.956 18.230 1.328 1.00 44.44 89 PRO A N 1
ATOM 711 C CA . PRO A 1 89 ? 21.685 18.017 2.571 1.00 44.44 89 PRO A CA 1
ATOM 712 C C . PRO A 1 89 ? 20.714 17.541 3.661 1.00 44.44 89 PRO A C 1
ATOM 714 O O . PRO A 1 89 ? 19.640 18.112 3.846 1.00 44.44 89 PRO A O 1
ATOM 717 N N . ASP A 1 90 ? 21.111 16.477 4.355 1.00 45.38 90 ASP A N 1
ATOM 718 C CA . ASP A 1 90 ? 20.362 15.795 5.412 1.00 45.38 90 ASP A CA 1
ATOM 719 C C . ASP A 1 90 ? 19.951 16.778 6.523 1.00 45.38 90 ASP A C 1
ATOM 721 O O . ASP A 1 90 ? 20.789 17.249 7.294 1.00 45.38 90 ASP A O 1
ATOM 725 N N . GLN A 1 91 ? 18.663 17.129 6.606 1.00 42.41 91 GLN A N 1
ATOM 726 C CA . GLN A 1 91 ? 18.131 17.795 7.793 1.00 42.41 91 GLN A CA 1
ATOM 727 C C . GLN A 1 91 ? 17.863 16.729 8.853 1.00 42.41 91 GLN A C 1
ATOM 729 O O . GLN A 1 91 ? 16.790 16.128 8.914 1.00 42.41 91 GLN A O 1
ATOM 734 N N . SER A 1 92 ? 18.869 16.514 9.698 1.00 39.75 92 SER A N 1
ATOM 735 C CA . SER A 1 92 ? 18.764 15.767 10.945 1.00 39.75 92 SER A CA 1
ATOM 736 C C . SER A 1 92 ? 17.566 16.265 11.760 1.00 39.75 92 SER A C 1
ATOM 738 O O . SER A 1 92 ? 17.563 17.396 12.246 1.00 39.75 92 SER A O 1
ATOM 740 N N . THR A 1 93 ? 16.542 15.430 11.932 1.00 42.06 93 THR A N 1
ATOM 741 C CA . THR A 1 93 ? 15.452 15.709 12.872 1.00 42.06 93 THR A CA 1
ATOM 742 C C . THR A 1 93 ? 15.974 15.556 14.299 1.00 42.06 93 THR A C 1
ATOM 744 O O . THR A 1 93 ? 16.086 14.437 14.805 1.00 42.06 93 THR A O 1
ATOM 747 N N . GLU A 1 94 ? 16.311 16.682 14.931 1.00 41.41 94 GLU A N 1
ATOM 748 C CA . GLU A 1 94 ? 16.511 16.780 16.377 1.00 41.41 94 GLU A CA 1
ATOM 749 C C . GLU A 1 94 ? 15.245 16.356 17.141 1.00 41.41 94 GLU A C 1
ATOM 751 O O . GLU A 1 94 ? 14.114 16.477 16.664 1.00 41.41 94 GLU A O 1
ATOM 756 N N . GLY A 1 95 ? 15.475 15.758 18.309 1.00 41.62 95 GLY A N 1
ATOM 757 C CA . GLY A 1 95 ? 14.557 14.849 18.979 1.00 41.62 95 GLY A CA 1
ATOM 758 C C . GLY A 1 95 ? 13.260 15.441 19.528 1.00 41.62 95 GLY A C 1
ATOM 759 O O . GLY A 1 95 ? 13.181 16.584 19.967 1.00 41.62 95 GLY A O 1
ATOM 760 N N . LEU A 1 96 ? 12.251 14.569 19.610 1.00 41.84 96 LEU A N 1
ATOM 761 C CA . LEU A 1 96 ? 11.104 14.758 20.488 1.00 41.84 96 LEU A CA 1
ATOM 762 C C . LEU A 1 96 ? 11.252 13.810 21.682 1.00 41.84 96 LEU A C 1
ATOM 764 O O . LEU A 1 96 ? 10.965 12.612 21.609 1.00 41.84 96 LEU A O 1
ATOM 768 N N . THR A 1 97 ? 11.782 14.351 22.773 1.00 38.81 97 THR A N 1
ATOM 769 C CA . THR A 1 97 ? 12.000 13.641 24.029 1.00 38.81 97 THR A CA 1
ATOM 770 C C . THR A 1 97 ? 10.662 13.238 24.639 1.00 38.81 97 THR A C 1
ATOM 772 O O . THR A 1 97 ? 9.773 14.047 24.888 1.00 38.81 97 THR A O 1
ATOM 775 N N . ARG A 1 98 ? 10.548 11.943 24.905 1.00 47.19 98 ARG A N 1
ATOM 776 C CA . ARG A 1 98 ? 9.518 11.289 25.707 1.00 47.19 98 ARG A CA 1
ATOM 777 C C . ARG A 1 98 ? 9.596 11.778 27.158 1.00 47.19 98 ARG A C 1
ATOM 779 O O . ARG A 1 98 ? 10.504 11.345 27.856 1.00 47.19 98 ARG A O 1
ATOM 786 N N . GLN A 1 99 ? 8.626 12.560 27.637 1.00 37.06 99 GLN A N 1
ATOM 787 C CA . GLN A 1 99 ? 8.228 12.562 29.054 1.00 37.06 99 GLN A CA 1
ATOM 788 C C . GLN A 1 99 ? 6.720 12.794 29.184 1.00 37.06 99 GLN A C 1
ATOM 790 O O . GLN A 1 99 ? 6.195 13.836 28.808 1.00 37.06 99 GLN A O 1
ATOM 795 N N . GLY A 1 100 ? 6.035 11.779 29.707 1.00 36.22 100 GLY A N 1
ATOM 796 C CA . GLY A 1 100 ? 4.717 11.916 30.305 1.00 36.22 100 GLY A CA 1
ATOM 797 C C . GLY A 1 100 ? 4.847 11.980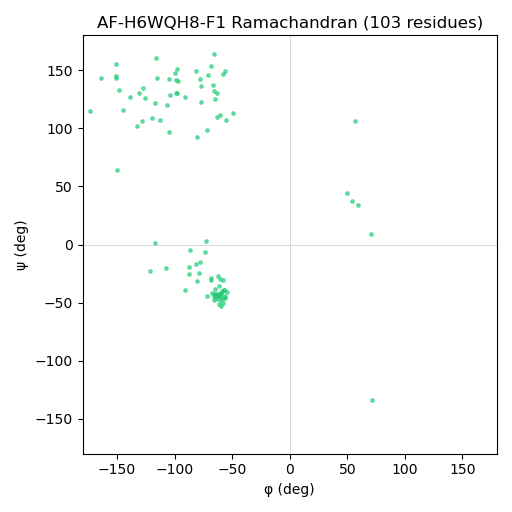 31.825 1.00 36.22 100 GLY A C 1
ATOM 798 O O . GLY A 1 100 ? 5.747 11.358 32.382 1.00 36.22 100 GLY A O 1
ATOM 799 N N . SER A 1 101 ? 3.939 12.733 32.439 1.00 41.97 101 SER A N 1
ATOM 800 C CA . SER A 1 101 ? 3.355 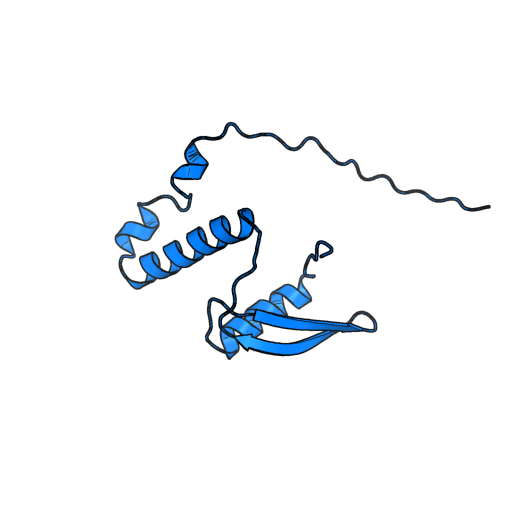12.595 33.786 1.00 41.97 101 SER A CA 1
ATOM 801 C C . SER A 1 101 ? 2.264 13.675 33.831 1.00 41.97 101 SER A C 1
ATOM 803 O O . SER A 1 101 ? 2.547 14.828 33.530 1.00 41.97 101 SER A O 1
ATOM 805 N N . GLY A 1 102 ? 0.967 13.356 33.936 1.00 37.88 102 GLY A N 1
ATOM 806 C CA . GLY A 1 102 ? 0.313 13.044 35.214 1.00 37.88 102 GLY A CA 1
ATOM 807 C C . GLY A 1 102 ? 0.518 14.227 36.167 1.00 37.88 102 GLY A C 1
ATOM 808 O O . GLY A 1 102 ? 1.645 14.436 36.590 1.00 37.88 102 GLY A O 1
ATOM 809 N N . ILE A 1 103 ? -0.472 15.073 36.464 1.00 41.84 103 ILE A N 1
ATOM 810 C CA . ILE A 1 103 ? -1.494 14.861 37.507 1.00 41.84 103 ILE A CA 1
ATOM 811 C C . ILE A 1 103 ? -2.666 15.847 37.276 1.00 41.84 103 ILE A C 1
ATOM 813 O O . ILE A 1 103 ? -2.458 16.989 36.871 1.00 41.84 103 ILE A O 1
ATOM 817 N N . ILE A 1 104 ? -3.889 15.375 37.534 1.00 38.81 104 ILE A N 1
ATOM 818 C CA . ILE A 1 104 ? -5.152 16.125 37.623 1.00 38.81 104 ILE A CA 1
ATOM 819 C C . ILE A 1 104 ? -5.421 16.371 39.114 1.00 38.81 104 ILE A C 1
ATOM 821 O O . ILE A 1 104 ? -5.256 15.417 39.870 1.00 38.81 104 ILE A O 1
ATOM 825 N N . GLY A 1 105 ? -5.940 17.552 39.479 1.00 34.81 105 GLY A N 1
ATOM 826 C CA . GLY A 1 105 ? -6.764 17.749 40.687 1.00 34.81 105 GLY A CA 1
ATOM 827 C C . GLY A 1 105 ? -6.019 17.975 41.993 1.00 34.81 105 GLY A C 1
ATOM 828 O O . GLY A 1 105 ? -5.282 17.065 42.421 1.00 34.81 105 GLY A O 1
#

Mean predicted aligned error: 10.11 Å

Nearest PDB structures (foldseek):
  4nzm-assembly1_A  TM=9.331E-01  e=6.749E-07  Homo sapiens
  8e1i-assembly1_A  TM=9.935E-01  e=2.129E-05  Schizosaccharomyces pombe/Puccinia graminis mixed DNA library
  8e1j-assembly1_A  TM=9.883E-01  e=2.763E-05  Schizosaccharomyces pombe
  8e1i-assembly2_B  TM=9.937E-01  e=3.147E-05  Schizosaccharomyces pombe/Puccinia graminis mixed DNA library
  8e1v-assembly2_B  TM=9.866E-01  e=2.948E-05  Schizosaccharomyces pombe

Radius of gyration: 18.8 Å; Cα contacts (8 Å, |Δi|>4): 60; chains: 1; bounding box: 38×31×57 Å